Protein AF-A0A7Y2HKW7-F1 (afdb_monomer_lite)

Structure (mmCIF, N/CA/C/O backbone):
data_AF-A0A7Y2HKW7-F1
#
_entry.id   AF-A0A7Y2HKW7-F1
#
loop_
_atom_site.group_PDB
_atom_site.id
_atom_site.type_symbol
_atom_site.label_atom_id
_atom_site.label_alt_id
_atom_site.label_comp_id
_atom_site.label_asym_id
_atom_site.label_entity_id
_atom_site.label_seq_id
_atom_site.pdbx_PDB_ins_code
_atom_site.Cartn_x
_atom_site.Cartn_y
_atom_site.Cartn_z
_atom_site.occupancy
_atom_site.B_iso_or_equiv
_atom_site.auth_seq_id
_atom_site.auth_comp_id
_atom_site.auth_asym_id
_atom_site.auth_atom_id
_atom_site.pdbx_PDB_model_num
ATOM 1 N N . MET A 1 1 ? 4.451 3.511 36.320 1.00 63.06 1 MET A N 1
ATOM 2 C CA . MET A 1 1 ? 3.760 2.489 35.500 1.00 63.06 1 MET A CA 1
ATOM 3 C C . MET A 1 1 ? 2.259 2.757 35.448 1.00 63.06 1 MET A C 1
ATOM 5 O O . MET A 1 1 ? 1.702 2.736 34.362 1.00 63.06 1 MET A O 1
ATOM 9 N N . GLU A 1 2 ? 1.628 3.107 36.572 1.00 79.81 2 GLU A N 1
ATOM 10 C CA . GLU A 1 2 ? 0.201 3.481 36.629 1.00 79.81 2 GLU A CA 1
ATOM 11 C C . GLU A 1 2 ? -0.175 4.677 35.741 1.00 79.81 2 GLU A C 1
ATOM 13 O O . GLU A 1 2 ? -1.207 4.653 35.079 1.00 79.81 2 GLU A O 1
ATOM 18 N N . SER A 1 3 ? 0.697 5.684 35.643 1.00 83.50 3 SER A N 1
ATOM 19 C CA . SER A 1 3 ? 0.487 6.862 34.791 1.00 83.50 3 SER A CA 1
ATOM 20 C C . SER A 1 3 ? 0.403 6.537 33.297 1.00 83.50 3 SER A C 1
ATOM 22 O O . SER A 1 3 ? -0.416 7.116 32.593 1.00 83.50 3 SER A O 1
ATOM 24 N N . LEU A 1 4 ? 1.209 5.588 32.807 1.00 88.88 4 LEU A N 1
ATOM 25 C CA . LEU A 1 4 ? 1.171 5.155 31.405 1.00 88.88 4 LEU A CA 1
ATOM 26 C C . LEU A 1 4 ? -0.124 4.399 31.091 1.00 88.88 4 LEU A C 1
ATOM 28 O O . LEU A 1 4 ? -0.720 4.601 30.038 1.00 88.88 4 LEU A O 1
ATOM 32 N N . ILE A 1 5 ? -0.577 3.556 32.020 1.00 88.69 5 ILE A N 1
ATOM 33 C CA . ILE A 1 5 ? -1.825 2.799 31.878 1.00 88.69 5 ILE A CA 1
ATOM 34 C C . ILE A 1 5 ? -3.027 3.755 31.863 1.00 88.69 5 ILE A C 1
ATOM 36 O O . ILE A 1 5 ? -3.913 3.611 31.020 1.00 88.69 5 ILE A O 1
ATOM 40 N N . LEU A 1 6 ? -3.039 4.753 32.753 1.00 92.06 6 LEU A N 1
ATOM 41 C CA . LEU A 1 6 ? -4.063 5.800 32.773 1.00 92.06 6 LEU A CA 1
ATOM 42 C C . LEU A 1 6 ? -4.069 6.614 31.477 1.00 92.06 6 LEU A C 1
ATOM 44 O O . LEU A 1 6 ? -5.128 6.771 30.877 1.00 92.06 6 LEU A O 1
ATOM 48 N N . TYR A 1 7 ? -2.897 7.034 31.000 1.00 89.44 7 TYR A N 1
ATOM 49 C CA . TYR A 1 7 ? -2.762 7.804 29.765 1.00 89.44 7 TYR A CA 1
ATOM 50 C C . TYR A 1 7 ? -3.324 7.070 28.540 1.00 89.44 7 TYR A C 1
ATOM 52 O O . TYR A 1 7 ? -4.067 7.653 27.753 1.00 89.44 7 TYR A O 1
ATOM 60 N N . VAL A 1 8 ? -3.023 5.776 28.385 1.00 91.75 8 VAL A N 1
ATOM 61 C CA . VAL A 1 8 ? -3.557 4.966 27.275 1.00 91.75 8 VAL A CA 1
ATOM 62 C C . VAL A 1 8 ? -5.075 4.807 27.387 1.00 91.75 8 VAL A C 1
ATOM 64 O O . VAL A 1 8 ? -5.782 4.906 26.383 1.00 91.75 8 VAL A O 1
ATOM 67 N N . LYS A 1 9 ? -5.595 4.592 28.601 1.00 89.81 9 LYS A N 1
ATOM 68 C CA . LYS A 1 9 ? -7.037 4.443 28.842 1.00 89.81 9 LYS A CA 1
ATOM 69 C C . LYS A 1 9 ? -7.804 5.731 28.535 1.00 89.81 9 LYS A C 1
ATOM 71 O O . LYS A 1 9 ? -8.880 5.677 27.943 1.00 89.81 9 LYS A O 1
ATOM 76 N N . GLU A 1 10 ? -7.244 6.872 28.913 1.00 89.69 10 GLU A N 1
ATOM 77 C CA . GLU A 1 10 ? -7.818 8.188 28.649 1.00 89.69 10 GLU A CA 1
ATOM 78 C C . GLU A 1 10 ? -7.738 8.536 27.158 1.00 89.69 10 GLU A C 1
ATOM 80 O O . GLU A 1 10 ? -8.751 8.905 26.569 1.00 89.69 10 GLU A O 1
ATOM 85 N N . SER A 1 11 ? -6.600 8.257 26.511 1.00 90.19 11 SER A N 1
ATOM 86 C CA . SER A 1 11 ? -6.428 8.423 25.060 1.00 90.19 11 SER A CA 1
ATOM 87 C C . SER A 1 11 ? -7.431 7.589 24.263 1.00 90.19 11 SER A C 1
ATOM 89 O O . SER A 1 11 ? -8.021 8.077 23.305 1.00 90.19 11 SER A O 1
ATOM 91 N N . TYR A 1 12 ? -7.680 6.336 24.660 1.00 89.06 12 TYR A N 1
ATOM 92 C CA . TYR A 1 12 ? -8.705 5.509 24.018 1.00 89.06 12 TYR A CA 1
ATOM 93 C C . TYR A 1 12 ? -10.103 6.112 24.181 1.00 89.06 12 TYR A C 1
ATOM 95 O O . TYR A 1 12 ? -10.872 6.181 23.222 1.00 89.06 12 TYR A O 1
ATOM 103 N N . ASN A 1 13 ? -10.433 6.575 25.388 1.00 91.00 13 ASN A N 1
ATOM 104 C CA . ASN A 1 13 ? -11.726 7.188 25.652 1.00 91.00 13 ASN A CA 1
ATOM 105 C C . ASN A 1 13 ? -11.940 8.447 24.795 1.00 91.00 13 ASN A C 1
ATOM 107 O O . ASN A 1 13 ? -13.004 8.600 24.196 1.00 91.00 13 ASN A O 1
ATOM 111 N N . GLU A 1 14 ? -10.918 9.297 24.670 1.00 90.19 14 GLU A N 1
ATOM 112 C CA . GLU A 1 14 ? -10.941 10.475 23.800 1.00 90.19 14 GLU A CA 1
ATOM 113 C C . GLU A 1 14 ? -11.092 10.104 22.328 1.00 90.19 14 GLU A C 1
ATOM 115 O O . GLU A 1 14 ? -11.981 10.630 21.658 1.00 90.19 14 GLU A O 1
ATOM 120 N N . LEU A 1 15 ? -10.272 9.168 21.840 1.00 89.00 15 LEU A N 1
ATOM 121 C CA . LEU A 1 15 ? -10.287 8.743 20.445 1.00 89.00 15 LEU A CA 1
ATOM 122 C C . LEU A 1 15 ? -11.625 8.123 20.042 1.00 89.00 15 LEU A C 1
ATOM 124 O O . LEU A 1 15 ? -12.026 8.257 18.894 1.00 89.00 15 LEU A O 1
ATOM 128 N N . VAL A 1 16 ? -12.339 7.468 20.955 1.00 85.50 16 VAL A N 1
ATOM 129 C CA . VAL A 1 16 ? -13.625 6.828 20.642 1.00 85.50 16 VAL A CA 1
ATOM 130 C C . VAL A 1 16 ? -14.815 7.774 20.817 1.00 85.50 16 VAL A C 1
ATOM 132 O O . VAL A 1 16 ? -15.749 7.716 20.022 1.00 85.50 16 VAL A O 1
ATOM 135 N N . HIS A 1 17 ? -14.804 8.645 21.830 1.00 87.25 17 HIS A N 1
ATOM 136 C CA . HIS A 1 17 ? -15.993 9.420 22.221 1.00 87.25 17 HIS A CA 1
ATOM 137 C C . HIS A 1 17 ? -15.935 10.893 21.817 1.00 87.25 17 HIS A C 1
ATOM 139 O O . HIS A 1 17 ? -16.969 11.556 21.773 1.00 87.25 17 HIS A O 1
ATOM 145 N N . LYS A 1 18 ? -14.740 11.429 21.554 1.00 82.62 18 LYS A N 1
ATOM 146 C CA . LYS A 1 18 ? -14.518 12.861 21.308 1.00 82.62 18 LYS A CA 1
ATOM 147 C C . LYS A 1 18 ? -14.073 13.160 19.875 1.00 82.62 18 LYS A C 1
ATOM 149 O O . LYS A 1 18 ? -13.748 14.303 19.562 1.00 82.62 18 LYS A O 1
ATOM 154 N N . VAL A 1 19 ? -14.080 12.157 18.998 1.00 86.62 19 VAL A N 1
ATOM 155 C CA . VAL A 1 19 ? -13.690 12.295 17.590 1.00 86.62 19 VAL A CA 1
ATOM 156 C C . VAL A 1 19 ? -14.731 11.652 16.689 1.00 86.62 19 VAL A C 1
ATOM 158 O O . VAL A 1 19 ? -15.278 10.593 16.983 1.00 86.62 19 VAL A O 1
ATOM 161 N N . SER A 1 20 ? -15.003 12.301 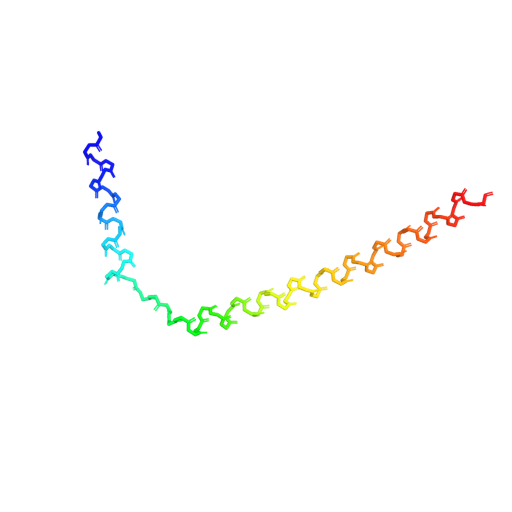15.563 1.00 81.06 20 SER A N 1
ATOM 162 C CA . SER A 1 20 ? -15.926 11.805 14.550 1.00 81.06 20 SER A CA 1
ATOM 163 C C . SER A 1 20 ? -15.194 10.864 13.591 1.00 81.06 20 SER A C 1
ATOM 165 O O . SER A 1 20 ? -14.620 11.315 12.596 1.00 81.06 20 SER A O 1
ATOM 167 N N . TRP A 1 21 ? -15.196 9.559 13.880 1.00 86.75 21 TRP A N 1
ATOM 168 C CA . TRP A 1 21 ? -14.692 8.573 12.924 1.00 86.75 21 TRP A CA 1
ATOM 169 C C . TRP A 1 21 ? -15.598 8.509 11.691 1.00 86.75 21 TRP A C 1
ATOM 171 O O . TRP A 1 21 ? -16.826 8.484 11.828 1.00 86.75 21 TRP A O 1
ATOM 181 N N . PRO A 1 22 ? -15.022 8.447 10.480 1.00 86.00 22 PRO A N 1
ATOM 182 C CA . PRO A 1 22 ? -15.793 8.151 9.286 1.00 86.00 22 PRO A CA 1
ATOM 183 C C . PRO A 1 22 ? -16.423 6.761 9.391 1.00 86.00 22 PRO A C 1
ATOM 185 O O . PRO A 1 22 ? -15.891 5.860 10.040 1.00 86.00 22 PRO A O 1
ATOM 188 N N . THR A 1 23 ? -17.538 6.554 8.698 1.00 89.44 23 THR A N 1
ATOM 189 C CA . THR A 1 23 ? -18.128 5.220 8.584 1.00 89.44 23 THR A CA 1
ATOM 190 C C . THR A 1 23 ? -17.190 4.278 7.820 1.00 89.44 23 THR A C 1
ATOM 192 O O . THR A 1 23 ? -16.447 4.701 6.931 1.00 89.44 23 THR A O 1
ATOM 195 N N . TRP A 1 24 ? -17.253 2.979 8.123 1.00 87.38 24 TRP A N 1
ATOM 196 C CA . TRP A 1 24 ? -16.458 1.946 7.444 1.00 87.38 24 TRP A CA 1
ATOM 197 C C . TRP A 1 24 ? -16.493 2.020 5.906 1.00 87.38 24 TRP A C 1
ATOM 199 O O . TRP A 1 24 ? -15.426 1.939 5.296 1.00 87.38 24 TRP A O 1
ATOM 209 N N . PRO A 1 25 ? -17.654 2.238 5.252 1.00 91.88 25 PRO A N 1
ATOM 210 C CA . PRO A 1 25 ? -17.697 2.387 3.799 1.00 91.88 25 PRO A CA 1
ATOM 211 C C . PRO A 1 25 ? -16.895 3.591 3.282 1.00 91.88 25 PRO A C 1
ATOM 213 O O . PRO A 1 25 ? -16.269 3.494 2.230 1.00 91.88 25 PRO A O 1
ATOM 216 N N . ASN A 1 26 ? -16.866 4.705 4.023 1.00 88.12 26 ASN A N 1
ATOM 217 C CA . ASN A 1 26 ? -16.114 5.900 3.632 1.00 88.12 26 ASN A CA 1
ATOM 218 C C . ASN A 1 26 ? -14.593 5.68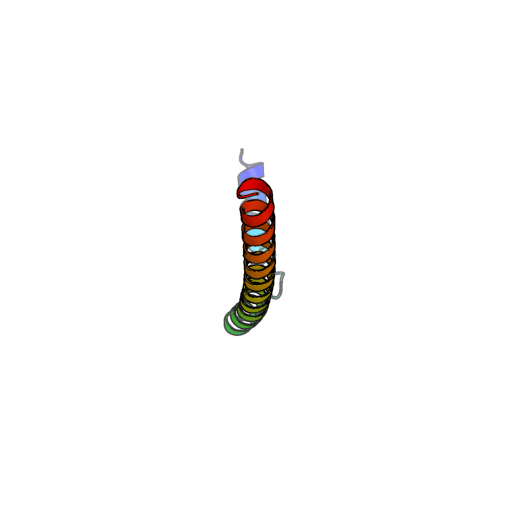8 3.748 1.00 88.12 26 ASN A C 1
ATOM 220 O O . ASN A 1 26 ? -13.815 6.150 2.910 1.00 88.12 26 ASN A O 1
ATOM 224 N N . LEU A 1 27 ? -14.163 4.931 4.763 1.00 89.56 27 LEU A N 1
ATOM 225 C CA . LEU A 1 27 ? -12.761 4.534 4.914 1.00 89.56 27 LEU A CA 1
ATOM 226 C C . LEU A 1 27 ? -12.310 3.676 3.729 1.00 89.56 27 LEU A C 1
ATOM 228 O O . LEU A 1 27 ? -11.296 3.978 3.105 1.00 89.56 27 LEU A O 1
ATOM 232 N N . LEU A 1 28 ? -13.104 2.663 3.366 1.00 90.38 28 LEU A N 1
ATOM 233 C CA . LEU A 1 28 ? -12.809 1.804 2.218 1.00 90.38 28 LEU A CA 1
ATOM 234 C C . LEU A 1 28 ? -12.767 2.592 0.909 1.00 90.38 28 LEU A C 1
ATOM 236 O O . LEU A 1 28 ? -11.859 2.381 0.110 1.00 90.38 28 LEU A O 1
ATOM 240 N N . GLN A 1 29 ? -13.693 3.531 0.703 1.00 93.06 29 GLN A N 1
ATOM 241 C CA . GLN A 1 29 ? -13.679 4.393 -0.478 1.00 93.06 29 GLN A CA 1
ATOM 242 C C . GLN A 1 29 ? -12.369 5.187 -0.577 1.00 93.06 29 GLN A C 1
ATOM 244 O O . GLN A 1 29 ? -11.740 5.204 -1.634 1.00 93.06 29 GLN A O 1
ATOM 249 N N . SER A 1 30 ? -11.918 5.777 0.533 1.00 90.50 30 SER A N 1
ATOM 250 C CA . SER A 1 30 ? -10.650 6.513 0.584 1.00 90.50 30 SER A CA 1
ATOM 251 C C . SER A 1 30 ? -9.448 5.601 0.313 1.00 90.50 30 SER A C 1
ATOM 253 O O . SER A 1 30 ? -8.553 5.959 -0.451 1.00 90.50 30 SER A O 1
ATOM 255 N N . THR A 1 31 ? -9.441 4.387 0.871 1.00 94.12 31 THR A N 1
ATOM 256 C CA . THR A 1 31 ? -8.382 3.397 0.628 1.00 94.12 31 THR A CA 1
ATOM 257 C C . THR A 1 31 ? -8.334 2.941 -0.829 1.00 94.12 31 THR A C 1
ATOM 259 O O . THR A 1 31 ? -7.245 2.805 -1.383 1.00 94.12 31 THR A O 1
ATOM 262 N N . VAL A 1 32 ? -9.485 2.740 -1.476 1.00 96.12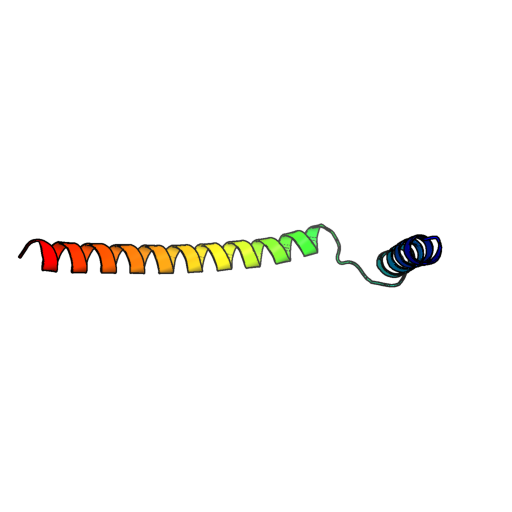 32 VAL A N 1
ATOM 263 C CA . VAL A 1 32 ? -9.548 2.331 -2.888 1.00 96.12 32 VAL A CA 1
ATOM 264 C C . VAL A 1 32 ? -8.915 3.387 -3.792 1.00 96.12 32 VAL A C 1
ATOM 266 O O . VAL A 1 32 ? -8.155 3.034 -4.691 1.00 96.12 32 VAL A O 1
ATOM 269 N N . VAL A 1 33 ? -9.155 4.675 -3.531 1.00 95.81 33 VAL A N 1
ATOM 270 C CA . VAL A 1 33 ? -8.523 5.764 -4.294 1.00 95.81 33 VAL A CA 1
ATOM 271 C C . VAL A 1 33 ? -6.997 5.699 -4.184 1.00 95.81 33 VAL A C 1
ATOM 273 O O . VAL A 1 33 ? -6.303 5.763 -5.199 1.00 95.81 33 VAL A O 1
ATOM 276 N N . VAL A 1 34 ? -6.469 5.515 -2.970 1.00 96.88 34 VAL A N 1
ATOM 277 C CA . VAL A 1 34 ? -5.020 5.386 -2.744 1.00 96.88 34 VAL A CA 1
ATOM 278 C C . VAL A 1 34 ? -4.461 4.151 -3.450 1.00 96.88 34 VAL A C 1
ATOM 280 O O . VAL A 1 34 ? -3.431 4.247 -4.111 1.00 96.88 34 VAL A O 1
ATOM 283 N N . LEU A 1 35 ? -5.155 3.012 -3.378 1.00 97.75 35 LEU A N 1
ATOM 284 C CA . LEU A 1 35 ? -4.744 1.769 -4.034 1.00 97.75 35 LEU A CA 1
ATOM 285 C C . LEU A 1 35 ? -4.620 1.951 -5.552 1.00 97.75 35 LEU A C 1
ATOM 287 O O . LEU A 1 35 ? -3.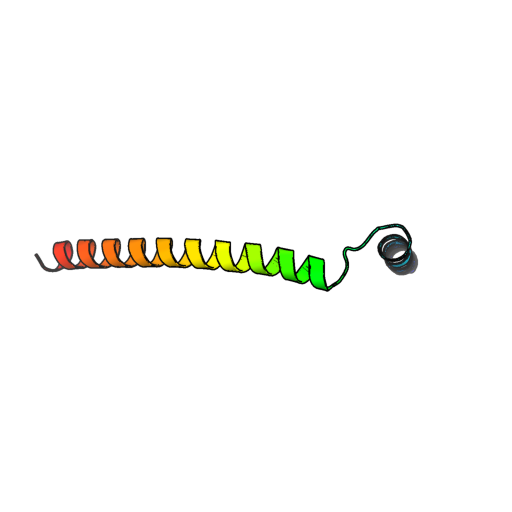615 1.551 -6.140 1.00 97.75 35 LEU A O 1
ATOM 291 N N . VAL A 1 36 ? -5.602 2.601 -6.183 1.00 97.69 36 VAL A N 1
ATOM 292 C CA . VAL A 1 36 ? -5.564 2.905 -7.622 1.00 97.69 36 VAL A CA 1
ATOM 293 C C . VAL A 1 36 ? -4.401 3.844 -7.952 1.00 97.69 36 VAL A C 1
ATOM 295 O O . VAL A 1 36 ? -3.671 3.594 -8.911 1.00 97.69 36 VAL A O 1
ATOM 298 N N . ALA A 1 37 ? -4.169 4.882 -7.143 1.00 97.38 37 ALA A N 1
ATOM 299 C CA . ALA A 1 37 ? -3.033 5.782 -7.334 1.00 97.38 37 ALA A CA 1
ATOM 300 C C . ALA A 1 37 ? -1.685 5.039 -7.240 1.00 97.38 37 ALA A C 1
ATOM 302 O O . ALA A 1 37 ? -0.822 5.212 -8.102 1.00 97.38 37 ALA A O 1
ATOM 303 N N . SER A 1 38 ? -1.517 4.157 -6.249 1.00 98.12 38 SER A N 1
ATOM 304 C CA . SER A 1 38 ? -0.321 3.319 -6.109 1.00 98.12 38 SER A CA 1
ATOM 305 C C . SER A 1 38 ? -0.129 2.370 -7.294 1.00 98.12 38 SER A C 1
ATOM 307 O O . SER A 1 38 ? 1.000 2.194 -7.749 1.00 98.12 38 SER A O 1
ATOM 309 N N . ALA A 1 39 ? -1.209 1.799 -7.836 1.00 98.00 39 ALA A N 1
ATOM 310 C CA . ALA A 1 39 ? -1.144 0.931 -9.011 1.00 98.00 39 ALA A CA 1
ATOM 311 C C . ALA A 1 39 ? -0.657 1.679 -10.265 1.00 98.00 39 ALA A C 1
ATOM 313 O O . ALA A 1 39 ? 0.167 1.156 -11.016 1.00 98.00 39 ALA A O 1
ATOM 314 N N . ILE A 1 40 ? -1.108 2.921 -10.470 1.00 98.06 40 ILE A N 1
ATOM 315 C CA . ILE A 1 40 ? -0.643 3.767 -11.580 1.00 98.06 40 ILE A CA 1
ATOM 316 C C . ILE A 1 40 ? 0.852 4.072 -11.433 1.00 98.06 40 ILE A C 1
ATOM 318 O O . ILE A 1 40 ? 1.606 3.929 -12.395 1.00 98.06 40 ILE A O 1
ATOM 322 N N . ILE A 1 41 ? 1.302 4.439 -10.229 1.00 97.62 41 ILE A N 1
ATOM 323 C CA . ILE A 1 41 ? 2.726 4.698 -9.959 1.00 97.62 41 ILE A CA 1
ATOM 324 C C . ILE A 1 41 ? 3.563 3.440 -10.229 1.00 97.62 41 ILE A C 1
ATOM 326 O O . ILE A 1 41 ? 4.606 3.526 -10.876 1.00 97.62 41 ILE A O 1
ATOM 330 N N . ALA A 1 42 ? 3.092 2.268 -9.801 1.00 98.06 42 ALA A N 1
ATOM 331 C CA . ALA A 1 42 ? 3.771 1.001 -10.057 1.00 98.06 42 ALA A CA 1
ATOM 332 C C . ALA A 1 42 ? 3.912 0.704 -11.562 1.00 98.06 42 ALA A C 1
ATOM 334 O O . ALA A 1 42 ? 4.974 0.263 -11.999 1.00 98.06 42 ALA A O 1
ATOM 335 N N . LEU A 1 43 ? 2.885 0.994 -12.370 1.00 97.94 43 LEU A N 1
ATOM 336 C CA . LEU A 1 43 ? 2.961 0.850 -13.829 1.00 97.94 43 LEU A CA 1
ATOM 337 C C . LEU A 1 43 ? 3.987 1.797 -14.459 1.00 97.94 43 LEU A C 1
ATOM 339 O O . LEU A 1 43 ? 4.721 1.389 -15.357 1.00 97.94 43 LEU A O 1
ATOM 343 N N . ILE A 1 44 ? 4.068 3.042 -13.986 1.00 98.06 44 ILE A N 1
ATOM 344 C CA . ILE A 1 44 ? 5.060 4.008 -14.478 1.00 98.06 44 ILE A CA 1
ATOM 345 C C . ILE A 1 44 ? 6.480 3.515 -14.182 1.00 98.06 44 ILE A C 1
ATOM 347 O O . ILE A 1 44 ? 7.332 3.531 -15.072 1.00 98.06 44 ILE A O 1
ATOM 351 N N . ILE A 1 45 ? 6.726 3.031 -12.961 1.00 97.50 45 ILE A N 1
ATOM 352 C CA . ILE A 1 45 ? 8.023 2.459 -12.575 1.00 97.50 45 ILE A CA 1
ATOM 353 C C . ILE A 1 45 ? 8.352 1.251 -13.458 1.00 97.50 45 ILE A C 1
ATOM 355 O O . ILE A 1 45 ? 9.457 1.168 -13.982 1.00 97.50 45 ILE A O 1
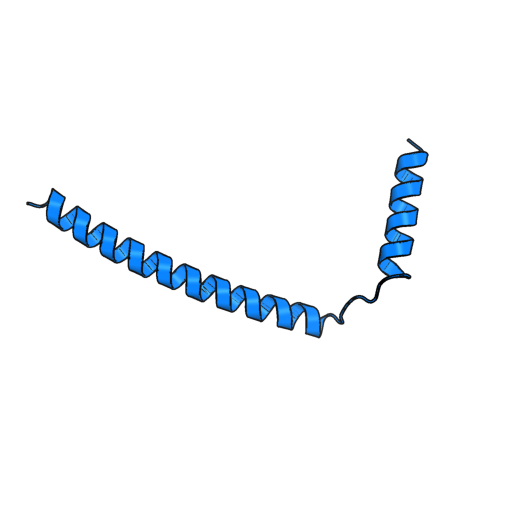ATOM 359 N N . LEU A 1 46 ? 7.382 0.370 -13.715 1.00 97.06 46 LEU A N 1
ATOM 360 C CA . LEU A 1 46 ? 7.573 -0.788 -14.589 1.00 97.06 46 LEU A CA 1
ATOM 361 C C . LEU A 1 46 ? 8.010 -0.373 -16.001 1.00 97.06 46 LEU A C 1
ATOM 363 O O . LEU A 1 46 ? 8.945 -0.955 -16.550 1.00 97.06 46 LEU A O 1
ATOM 367 N N . VAL A 1 47 ? 7.374 0.643 -16.591 1.00 97.50 47 VAL A N 1
ATOM 368 C CA . VAL A 1 47 ? 7.770 1.164 -17.911 1.00 97.50 47 VAL A CA 1
ATOM 369 C C . VAL A 1 47 ? 9.195 1.718 -17.874 1.00 97.50 47 VAL A C 1
ATOM 371 O O . VAL A 1 47 ? 9.997 1.409 -18.757 1.00 97.50 47 VAL A O 1
ATOM 374 N N . MET A 1 48 ? 9.534 2.494 -16.845 1.00 96.62 48 MET A N 1
ATOM 375 C CA . MET A 1 48 ? 10.878 3.047 -16.670 1.00 96.62 48 MET A CA 1
ATOM 376 C C . MET A 1 48 ? 11.941 1.947 -16.523 1.00 96.62 48 MET A C 1
ATOM 378 O O . MET A 1 48 ? 13.013 2.041 -17.128 1.00 96.62 48 MET A O 1
ATOM 382 N N . ASP A 1 49 ? 11.631 0.877 -15.792 1.00 95.75 49 ASP A N 1
ATOM 383 C CA . ASP A 1 49 ? 12.512 -0.277 -15.618 1.00 95.75 49 ASP A CA 1
ATOM 384 C C . ASP A 1 49 ? 12.734 -1.018 -16.940 1.00 95.75 49 ASP A C 1
ATOM 386 O O . ASP A 1 49 ? 13.862 -1.408 -17.245 1.00 95.75 49 ASP A O 1
ATOM 390 N N . LEU A 1 50 ? 11.686 -1.197 -17.753 1.00 95.56 50 LEU A N 1
ATOM 391 C CA . LEU A 1 50 ? 11.800 -1.829 -19.072 1.00 95.56 50 LEU A CA 1
ATOM 392 C C . LEU A 1 50 ? 12.680 -1.010 -20.017 1.00 95.56 50 LEU A C 1
ATOM 394 O O . LEU A 1 50 ? 13.557 -1.571 -20.673 1.00 95.56 50 LEU A O 1
ATOM 398 N N . ILE A 1 51 ? 12.479 0.309 -20.067 1.00 96.06 51 ILE A N 1
ATOM 399 C CA . ILE A 1 51 ? 13.306 1.207 -20.883 1.00 96.06 51 ILE A CA 1
ATOM 400 C C . ILE A 1 51 ? 14.764 1.110 -20.436 1.00 96.06 51 ILE A C 1
ATOM 402 O O . ILE A 1 51 ? 15.645 0.872 -21.260 1.00 96.06 51 ILE A O 1
ATOM 406 N N . SER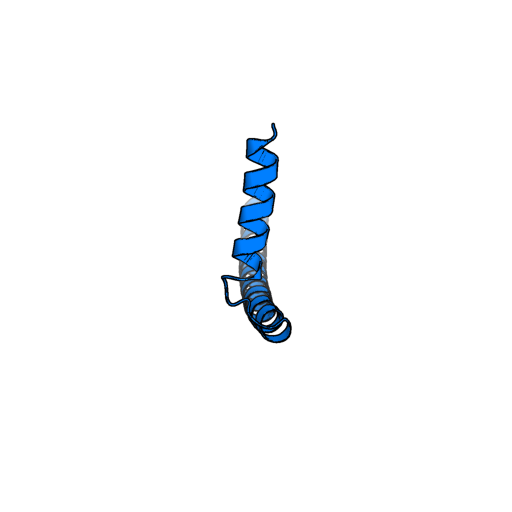 A 1 52 ? 15.013 1.225 -19.131 1.00 94.44 52 SER A N 1
ATOM 407 C CA . SER A 1 52 ? 16.365 1.179 -18.569 1.00 94.44 52 SER A CA 1
ATOM 408 C C . SER A 1 52 ? 17.058 -0.149 -18.869 1.00 94.44 52 SER A C 1
ATOM 410 O O . SER A 1 52 ? 18.202 -0.155 -19.320 1.00 94.44 52 SER A O 1
ATOM 412 N N . LYS A 1 53 ? 16.360 -1.279 -18.696 1.00 94.50 53 LYS A N 1
ATOM 413 C CA . LYS A 1 53 ? 16.883 -2.611 -19.034 1.00 94.50 53 LYS A CA 1
ATOM 414 C C . LYS A 1 53 ? 17.247 -2.712 -20.511 1.00 94.50 53 LYS A C 1
ATOM 416 O O . LYS A 1 53 ? 18.363 -3.104 -20.823 1.00 94.50 53 LYS A O 1
ATOM 421 N N . ASN A 1 54 ? 16.347 -2.308 -21.405 1.00 92.31 54 ASN A N 1
ATOM 422 C CA . ASN A 1 54 ? 16.580 -2.390 -22.847 1.00 92.31 54 ASN A CA 1
ATOM 423 C C . ASN A 1 54 ? 17.760 -1.516 -23.297 1.00 92.31 54 ASN A C 1
ATOM 425 O O . ASN A 1 54 ? 18.588 -1.961 -24.093 1.00 92.31 54 ASN A O 1
ATOM 429 N N . VAL A 1 55 ? 17.873 -0.295 -22.763 1.00 94.00 55 VAL A N 1
ATOM 430 C CA . VAL A 1 55 ? 18.996 0.612 -23.052 1.00 94.00 55 VAL A CA 1
ATOM 431 C C . VAL A 1 55 ? 20.311 0.007 -22.572 1.00 94.00 55 VAL A C 1
ATOM 433 O O . VAL A 1 55 ? 21.260 -0.086 -23.348 1.00 94.00 55 VAL A O 1
ATOM 436 N N . LEU A 1 56 ? 20.366 -0.455 -21.321 1.00 92.75 56 LEU A N 1
ATOM 437 C CA . LEU A 1 56 ? 21.578 -1.047 -20.759 1.00 92.75 56 LEU A CA 1
ATOM 438 C C . LEU A 1 56 ? 21.984 -2.316 -21.510 1.00 92.75 56 LEU A C 1
ATOM 440 O O . LEU A 1 56 ? 23.143 -2.447 -21.882 1.00 92.75 56 LEU A O 1
ATOM 444 N N . THR A 1 57 ? 21.049 -3.222 -21.799 1.00 90.75 57 THR A N 1
ATOM 445 C CA . THR A 1 57 ? 21.341 -4.434 -22.576 1.00 90.75 57 THR A CA 1
ATOM 446 C C . THR A 1 57 ? 21.884 -4.098 -23.962 1.00 90.75 57 THR A C 1
ATOM 448 O O . THR A 1 57 ? 22.823 -4.746 -24.402 1.00 90.75 57 THR A O 1
ATOM 451 N N . THR A 1 58 ? 21.359 -3.065 -24.626 1.00 91.88 58 THR A N 1
ATOM 452 C CA . THR A 1 58 ? 21.866 -2.639 -25.940 1.00 91.88 58 THR A CA 1
ATOM 453 C C . THR A 1 58 ? 23.296 -2.107 -25.846 1.00 91.88 58 THR A C 1
ATOM 455 O O . THR A 1 58 ? 24.127 -2.467 -26.670 1.00 91.88 58 THR A O 1
ATOM 458 N N . ILE A 1 59 ? 23.604 -1.296 -24.827 1.00 93.19 59 ILE A N 1
ATOM 459 C CA . ILE A 1 59 ? 24.952 -0.740 -24.622 1.00 93.19 59 ILE A CA 1
ATOM 460 C C . ILE A 1 59 ? 25.961 -1.834 -24.257 1.00 93.19 59 ILE A C 1
ATOM 462 O O . ILE A 1 59 ? 27.063 -1.827 -24.783 1.00 93.19 59 ILE A O 1
ATOM 466 N N . TYR A 1 60 ? 25.603 -2.767 -23.371 1.00 90.44 60 TYR A N 1
ATOM 467 C CA . TYR A 1 60 ? 26.494 -3.859 -22.960 1.00 90.44 60 TYR A CA 1
ATOM 468 C C . TYR A 1 60 ? 26.641 -4.965 -24.015 1.00 90.44 60 TYR A C 1
ATOM 470 O O . TYR A 1 60 ? 27.578 -5.754 -23.936 1.00 90.44 60 TYR A O 1
ATOM 478 N N . SER A 1 61 ? 25.696 -5.076 -24.952 1.00 81.19 61 SER A N 1
ATOM 479 C CA . SER A 1 61 ? 25.733 -6.061 -26.039 1.00 81.19 61 SER A CA 1
ATOM 480 C C . SER A 1 61 ? 26.499 -5.576 -27.277 1.00 81.19 61 SER A C 1
ATOM 482 O O . SER A 1 61 ? 26.706 -6.377 -28.191 1.00 81.19 61 SER A O 1
ATOM 484 N N . ILE A 1 62 ? 26.850 -4.289 -27.331 1.00 71.56 62 ILE A N 1
ATOM 485 C CA . ILE A 1 62 ? 27.732 -3.674 -28.335 1.00 71.56 62 ILE A CA 1
ATOM 486 C C . ILE A 1 62 ? 29.179 -3.798 -27.865 1.00 71.56 62 ILE A C 1
ATOM 488 O O . ILE A 1 62 ? 30.027 -4.131 -28.721 1.00 71.56 62 ILE A O 1
#

Foldseek 3Di:
DVVVVVVVVVVVCCVVPVDDDDDPVVVVVVVVVVVVVVVVVVVVVVVVVVVVVVVVCVVVVD

Sequence (62 aa):
MESLILYVKESYNELVHKVSWPTWPNLLQSTVVVLVASAIIALIILVMDLISKNVLTTIYSI

Radius of gyration: 24.01 Å; chains: 1; bounding box: 46×19×65 Å

Secondary structure (DSSP, 8-state):
-HHHHHHHHHHHHHHHHSS-PPPHHHHHHHHHHHHHHHHHHHHHHHHHHHHHHHHHHHHHH-

pLDDT: mean 91.08, std 6.48, range [63.06, 98.12]